Protein AF-A0A1Y1XSH4-F1 (afdb_monomer_lite)

InterPro domains:
  IPR010634 Protein of unknown function DUF1223 [PF06764] (12-142)
  IPR036249 Thioredoxin-like superfamily [SSF52833] (12-154)

Structure (mmCIF, N/CA/C/O backbone):
data_AF-A0A1Y1XSH4-F1
#
_entry.id   AF-A0A1Y1XSH4-F1
#
loop_
_atom_site.group_PDB
_atom_site.id
_atom_site.type_symbol
_atom_site.label_atom_id
_atom_site.label_alt_id
_atom_site.label_comp_id
_atom_site.label_asym_id
_atom_site.label_entity_id
_atom_site.label_seq_id
_atom_site.pdbx_PDB_ins_code
_atom_site.Cartn_x
_atom_site.Cartn_y
_atom_site.Cartn_z
_atom_site.occupancy
_atom_site.B_iso_or_equiv
_atom_site.auth_seq_id
_atom_site.auth_comp_id
_atom_site.auth_asym_id
_atom_site.auth_atom_id
_atom_site.pdbx_PDB_model_num
ATOM 1 N N . MET A 1 1 ? 30.333 -3.498 14.450 1.00 33.56 1 MET A N 1
ATOM 2 C CA . MET A 1 1 ? 30.450 -2.799 13.159 1.00 33.56 1 MET A CA 1
ATOM 3 C C . MET A 1 1 ? 29.247 -1.892 13.030 1.00 33.56 1 MET A C 1
ATOM 5 O O . MET A 1 1 ? 28.145 -2.390 12.847 1.00 33.56 1 MET A O 1
ATOM 9 N N . GLU A 1 2 ? 29.456 -0.597 13.252 1.00 29.61 2 GLU A N 1
ATOM 10 C CA . GLU A 1 2 ? 28.495 0.457 12.923 1.00 29.61 2 GLU A CA 1
ATOM 11 C C . GLU A 1 2 ? 28.290 0.495 11.408 1.00 29.61 2 GLU A C 1
ATOM 13 O O . GLU A 1 2 ? 29.265 0.483 10.658 1.00 29.61 2 GLU A O 1
ATOM 18 N N . TYR A 1 3 ? 27.037 0.567 10.968 1.00 27.91 3 TYR A N 1
ATOM 19 C CA . TYR A 1 3 ? 26.696 0.998 9.616 1.00 27.91 3 TYR A CA 1
ATOM 20 C C . TYR A 1 3 ? 26.002 2.357 9.722 1.00 27.91 3 TYR A C 1
ATOM 22 O O . TYR A 1 3 ? 24.865 2.465 10.177 1.00 27.91 3 TYR A O 1
ATOM 30 N N . LEU A 1 4 ? 26.746 3.397 9.346 1.00 37.97 4 LEU A N 1
ATOM 31 C CA . LEU A 1 4 ? 26.297 4.776 9.185 1.00 37.97 4 LEU A CA 1
ATOM 32 C C . LEU A 1 4 ? 25.932 5.027 7.713 1.00 37.97 4 LEU A C 1
ATOM 34 O O . LEU A 1 4 ? 26.733 4.751 6.822 1.00 37.97 4 LEU A O 1
ATOM 38 N N . GLY A 1 5 ? 24.762 5.637 7.491 1.00 34.91 5 GLY A N 1
ATOM 39 C CA . GLY A 1 5 ? 24.306 6.227 6.222 1.00 34.91 5 GLY A CA 1
ATOM 40 C C . GLY A 1 5 ? 23.003 5.588 5.712 1.00 34.91 5 GLY A C 1
ATOM 41 O O . GLY A 1 5 ? 22.961 4.384 5.541 1.00 34.91 5 GLY A O 1
ATOM 42 N N . LYS A 1 6 ? 21.905 6.295 5.410 1.00 36.50 6 LYS A N 1
ATOM 43 C CA . LYS A 1 6 ? 21.726 7.713 5.071 1.00 36.50 6 LYS A CA 1
ATOM 44 C C . LYS A 1 6 ? 20.271 8.164 5.345 1.00 36.50 6 LYS A C 1
ATOM 46 O O . LYS A 1 6 ? 19.332 7.599 4.810 1.00 36.50 6 LYS A O 1
ATOM 51 N N . ASN A 1 7 ? 20.143 9.233 6.132 1.00 39.31 7 ASN A N 1
ATOM 52 C CA . ASN A 1 7 ? 19.189 10.349 6.022 1.00 39.31 7 ASN A CA 1
ATOM 53 C C . ASN A 1 7 ? 17.679 10.087 5.797 1.00 39.31 7 ASN A C 1
ATOM 55 O O . ASN A 1 7 ? 17.112 10.562 4.815 1.00 39.31 7 ASN A O 1
ATOM 59 N N . THR A 1 8 ? 16.996 9.474 6.765 1.00 41.06 8 THR A N 1
ATOM 60 C CA . THR A 1 8 ? 15.554 9.690 6.979 1.00 41.06 8 THR A CA 1
ATOM 61 C C . THR A 1 8 ? 15.271 9.806 8.480 1.00 41.06 8 THR A C 1
ATOM 63 O O . THR A 1 8 ? 15.912 9.157 9.305 1.00 41.06 8 THR A O 1
ATOM 66 N N . SER A 1 9 ? 14.313 10.647 8.864 1.00 47.81 9 SER A N 1
ATOM 67 C CA . SER A 1 9 ? 13.827 10.837 10.243 1.00 47.81 9 SER A CA 1
ATOM 68 C C . SER A 1 9 ? 13.137 9.601 10.852 1.00 47.81 9 SER A C 1
ATOM 70 O O . SER A 1 9 ? 12.658 9.662 11.981 1.00 47.81 9 SER A O 1
ATOM 72 N N . LEU A 1 10 ? 13.171 8.453 10.166 1.00 57.22 10 LEU A N 1
ATOM 73 C CA . LEU A 1 10 ? 12.517 7.190 10.526 1.00 57.22 10 LEU A CA 1
ATOM 74 C C . LEU A 1 10 ? 13.094 6.495 11.781 1.00 57.22 10 LEU A C 1
ATOM 76 O O . LEU A 1 10 ? 12.648 5.409 12.139 1.00 57.22 10 LEU A O 1
ATOM 80 N N . LEU A 1 11 ? 14.077 7.092 12.464 1.00 58.84 11 LEU A N 1
ATOM 81 C CA . LEU A 1 11 ? 14.738 6.506 13.641 1.00 58.84 11 LEU A CA 1
ATOM 82 C C . LEU A 1 11 ? 13.962 6.689 14.957 1.00 58.84 11 LEU A C 1
ATOM 84 O O . LEU A 1 11 ? 14.295 6.043 15.951 1.00 58.84 11 LEU A O 1
ATOM 88 N N . TYR A 1 12 ? 12.931 7.538 14.989 1.00 66.00 12 TYR A N 1
ATOM 89 C CA . TYR A 1 12 ? 12.117 7.752 16.187 1.00 66.00 12 TYR A CA 1
ATOM 90 C C . TYR A 1 12 ? 10.753 7.076 16.050 1.00 66.00 12 TYR A C 1
ATOM 92 O O . TYR A 1 12 ? 9.877 7.543 15.328 1.00 66.00 12 TYR A O 1
ATOM 100 N N . LEU A 1 13 ? 10.562 5.982 16.790 1.00 73.00 13 LEU A N 1
ATOM 101 C CA . LEU A 1 13 ? 9.261 5.338 16.938 1.00 73.00 13 LEU A CA 1
ATOM 102 C C . LEU A 1 13 ? 8.436 6.105 17.974 1.00 73.00 13 LEU A C 1
ATOM 104 O O . LEU A 1 13 ? 8.768 6.130 19.161 1.00 73.00 13 LEU A O 1
ATOM 108 N N . PHE A 1 14 ? 7.337 6.702 17.536 1.00 76.00 14 PHE A N 1
ATOM 109 C CA . PHE A 1 14 ? 6.367 7.335 18.421 1.00 76.00 14 PHE A CA 1
ATOM 110 C C . PHE A 1 14 ? 4.949 7.056 17.929 1.00 76.00 14 PHE A C 1
ATOM 112 O O . PHE A 1 14 ? 4.727 6.651 16.794 1.00 76.00 14 PHE A O 1
ATOM 119 N N . THR A 1 15 ? 3.960 7.243 18.798 1.00 78.44 15 THR A N 1
ATOM 120 C CA . THR A 1 15 ? 2.549 7.115 18.417 1.00 78.44 15 THR A CA 1
ATOM 121 C C . THR A 1 15 ? 1.774 8.337 18.898 1.00 78.44 15 THR A C 1
ATOM 123 O O . THR A 1 15 ? 1.938 8.702 20.065 1.00 78.44 15 THR A O 1
ATOM 126 N N . PRO A 1 16 ? 0.894 8.928 18.070 1.00 86.06 16 PRO A N 1
ATOM 127 C CA . PRO A 1 16 ? 0.568 8.525 16.698 1.00 86.06 16 PRO A CA 1
ATOM 128 C C . PRO A 1 16 ? 1.613 9.014 15.676 1.00 86.06 16 PRO A C 1
ATOM 130 O O . PRO A 1 16 ? 1.936 10.198 15.642 1.00 86.06 16 PRO A O 1
ATOM 133 N N . GLN A 1 17 ? 2.091 8.114 14.815 1.00 89.44 17 GLN A N 1
ATOM 134 C CA . GLN A 1 17 ? 2.985 8.426 13.695 1.00 89.44 17 GLN A CA 1
ATOM 135 C C . GLN A 1 17 ? 2.290 8.085 12.378 1.00 89.44 17 GLN A C 1
ATOM 137 O O . GLN A 1 17 ? 1.518 7.128 12.296 1.00 89.44 17 GLN A O 1
ATOM 142 N N . VAL A 1 18 ? 2.573 8.882 11.355 1.00 91.19 18 VAL A N 1
ATOM 143 C CA . VAL A 1 18 ? 2.186 8.635 9.966 1.00 91.19 18 VAL A CA 1
ATOM 144 C C . VAL A 1 18 ? 3.456 8.490 9.146 1.00 91.19 18 VAL A C 1
ATOM 146 O O . VAL A 1 1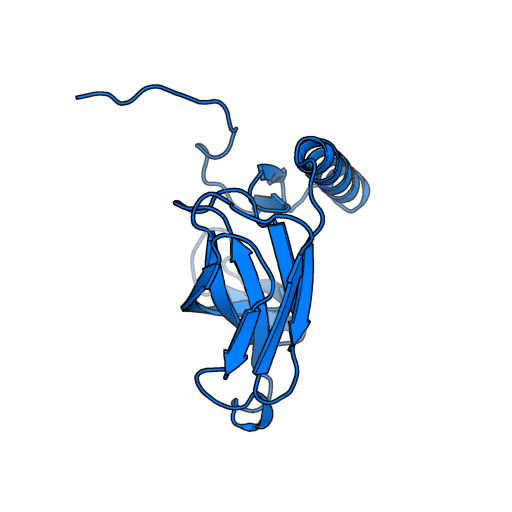8 ? 4.390 9.259 9.345 1.00 91.19 18 VAL A O 1
ATOM 149 N N . ILE A 1 19 ? 3.463 7.537 8.215 1.00 92.44 19 ILE A N 1
ATOM 150 C CA . ILE A 1 19 ? 4.501 7.375 7.195 1.00 92.44 19 ILE A CA 1
ATOM 151 C C . ILE A 1 19 ? 3.810 7.464 5.836 1.00 92.44 19 ILE A C 1
ATOM 153 O O . ILE A 1 19 ? 2.855 6.733 5.574 1.00 92.44 19 ILE A O 1
ATOM 157 N N . VAL A 1 20 ? 4.271 8.370 4.978 1.00 94.19 20 VAL A N 1
ATOM 158 C CA . VAL A 1 20 ? 3.741 8.580 3.631 1.00 94.19 20 VAL A CA 1
ATOM 159 C C . VAL A 1 20 ? 4.741 8.054 2.609 1.00 94.19 20 VAL A C 1
ATOM 161 O O . VAL A 1 20 ? 5.907 8.455 2.600 1.00 94.19 20 VAL A O 1
ATOM 164 N N . ASN A 1 21 ? 4.268 7.133 1.767 1.00 93.69 21 ASN A N 1
ATOM 165 C CA . ASN A 1 21 ? 5.019 6.439 0.717 1.00 93.69 21 ASN A CA 1
ATOM 166 C C . ASN A 1 21 ? 6.363 5.828 1.165 1.00 93.69 21 ASN A C 1
ATOM 168 O O . ASN A 1 21 ? 7.276 5.687 0.360 1.00 93.69 21 ASN A O 1
ATOM 172 N N . GLY A 1 22 ? 6.519 5.501 2.450 1.00 92.00 22 GLY A N 1
ATOM 173 C CA . GLY A 1 22 ? 7.773 4.957 2.991 1.00 92.00 22 GLY A CA 1
ATOM 174 C C . GLY A 1 22 ? 8.943 5.950 3.057 1.00 92.00 22 GLY A C 1
ATOM 175 O O . GLY A 1 22 ? 10.045 5.554 3.413 1.00 92.00 22 GLY A O 1
ATOM 176 N N . VAL A 1 23 ? 8.733 7.234 2.733 1.00 91.81 23 VAL A N 1
ATOM 177 C CA . VAL A 1 23 ? 9.827 8.221 2.584 1.00 91.81 23 VAL A CA 1
ATOM 178 C C . VAL A 1 23 ? 9.740 9.418 3.524 1.00 91.81 23 VAL A C 1
ATOM 180 O O . VAL A 1 23 ? 10.758 10.039 3.822 1.00 91.81 23 VAL A O 1
ATOM 183 N N . VAL A 1 24 ? 8.540 9.760 3.995 1.00 92.00 24 VAL A N 1
ATOM 184 C CA . VAL A 1 24 ? 8.315 10.896 4.897 1.00 92.00 24 VAL A CA 1
ATOM 185 C C . VAL A 1 24 ? 7.488 10.434 6.079 1.00 92.00 24 VAL A C 1
ATOM 187 O O . VAL A 1 24 ? 6.418 9.864 5.885 1.00 92.00 24 VAL A O 1
ATOM 190 N N . ASP A 1 25 ? 7.940 10.729 7.293 1.00 91.19 25 ASP A N 1
ATOM 191 C CA . ASP A 1 25 ? 7.172 10.510 8.512 1.00 91.19 25 ASP A CA 1
ATOM 192 C C . ASP A 1 25 ? 6.799 11.818 9.224 1.00 91.19 25 ASP A C 1
ATOM 194 O O . ASP A 1 25 ? 7.330 12.895 8.934 1.00 91.19 25 ASP A O 1
ATOM 198 N N . GLY A 1 26 ? 5.833 11.730 10.138 1.00 90.19 26 GLY A N 1
ATOM 199 C CA . GLY A 1 26 ? 5.369 12.867 10.922 1.00 90.19 26 GLY A CA 1
ATOM 200 C C . GLY A 1 26 ? 4.308 12.505 11.955 1.00 90.19 26 GLY A C 1
ATOM 201 O O . GLY A 1 26 ? 3.962 11.337 12.153 1.00 90.19 26 GLY A O 1
ATOM 202 N N . ASN A 1 27 ? 3.788 13.526 12.635 1.00 87.75 27 ASN A N 1
ATOM 203 C CA . ASN A 1 27 ? 2.812 13.354 13.702 1.00 87.75 27 ASN A CA 1
ATOM 204 C C . ASN A 1 27 ? 1.412 13.046 13.155 1.00 87.75 27 ASN A C 1
ATOM 206 O O . ASN A 1 27 ? 0.818 13.835 12.423 1.00 87.75 27 ASN A O 1
ATOM 210 N N . GLY A 1 28 ? 0.830 11.925 13.585 1.00 84.12 28 GLY A N 1
ATOM 211 C CA . GLY A 1 28 ? -0.536 11.549 13.216 1.00 84.12 28 GLY A CA 1
ATOM 212 C C . GLY A 1 28 ? -1.635 12.359 13.912 1.00 84.12 28 GLY A C 1
ATOM 213 O O . GLY A 1 28 ? -2.805 12.206 13.573 1.00 84.12 28 GLY A O 1
ATOM 214 N N . ALA A 1 29 ? -1.290 13.220 14.874 1.00 85.44 29 ALA A N 1
ATOM 215 C CA . ALA A 1 29 ? -2.221 14.120 15.559 1.00 85.44 29 ALA A CA 1
ATOM 216 C C . ALA A 1 29 ? -2.238 15.557 14.995 1.00 85.44 29 ALA A C 1
ATOM 218 O O . ALA A 1 29 ? -2.988 16.387 15.505 1.00 85.44 29 ALA A O 1
ATOM 219 N N . GLY A 1 30 ? -1.449 15.853 13.954 1.00 82.94 30 GLY A N 1
ATOM 220 C CA . GLY A 1 30 ? -1.252 17.199 13.386 1.00 82.94 30 GLY A CA 1
ATOM 221 C C . GLY A 1 30 ? -2.448 17.827 12.654 1.00 82.94 30 GLY A C 1
ATOM 222 O O . GLY A 1 30 ? -2.437 19.001 12.285 1.00 82.94 30 GLY A O 1
ATOM 223 N N . GLY A 1 31 ? -3.514 17.055 12.434 1.00 89.12 31 GLY A N 1
ATOM 224 C CA . GLY A 1 31 ? -4.679 17.495 11.667 1.00 89.12 31 GLY A CA 1
ATOM 225 C C . GLY A 1 31 ? -4.438 17.527 10.151 1.00 89.12 31 GLY A C 1
ATOM 226 O O . GLY A 1 31 ? -3.417 17.073 9.639 1.00 89.12 31 GLY A O 1
ATOM 227 N N . LYS A 1 32 ? -5.431 18.031 9.404 1.00 91.19 32 LYS A N 1
ATOM 228 C CA . LYS A 1 32 ? -5.475 17.904 7.936 1.00 91.19 32 LYS A CA 1
ATOM 229 C C . LYS A 1 32 ? -4.345 18.654 7.228 1.00 91.19 32 LYS A C 1
ATOM 231 O O . LYS A 1 32 ? -3.792 18.115 6.279 1.00 91.19 32 LYS A O 1
ATOM 236 N N . THR A 1 33 ? -4.027 19.877 7.650 1.00 94.50 33 THR A N 1
ATOM 237 C CA . THR A 1 33 ? -3.009 20.707 6.984 1.00 94.50 33 THR A CA 1
ATOM 238 C C . THR A 1 33 ? -1.630 20.063 7.076 1.00 94.50 33 THR A C 1
ATOM 240 O O . THR A 1 33 ? -1.032 19.790 6.042 1.00 94.50 33 THR A O 1
ATOM 243 N N . GLU A 1 34 ? -1.187 19.707 8.286 1.00 92.81 34 GLU A N 1
ATOM 244 C CA . GLU A 1 34 ? 0.108 19.046 8.495 1.00 92.81 34 GLU A CA 1
ATOM 245 C C . GLU A 1 34 ? 0.186 17.720 7.726 1.00 92.81 34 GLU A C 1
ATOM 247 O O . GLU A 1 34 ? 1.173 17.450 7.046 1.00 92.81 34 GLU A O 1
ATOM 252 N N . PHE A 1 35 ? -0.888 16.922 7.740 1.00 93.25 35 PHE A N 1
ATOM 253 C CA . PHE A 1 35 ? -0.943 15.691 6.953 1.00 93.25 35 PHE A CA 1
ATOM 254 C C . PHE A 1 35 ? -0.781 15.945 5.445 1.00 93.25 35 PHE A C 1
ATOM 256 O O . PHE A 1 35 ? -0.023 15.241 4.778 1.00 93.25 35 PHE A O 1
ATOM 263 N N . MET A 1 36 ? -1.455 16.957 4.892 1.00 95.62 36 MET A N 1
ATOM 264 C CA . MET A 1 36 ? -1.318 17.300 3.473 1.00 95.62 36 MET A CA 1
ATOM 265 C C . MET A 1 36 ? 0.091 17.798 3.126 1.00 95.62 36 MET A C 1
ATOM 267 O O . MET A 1 36 ? 0.575 17.510 2.028 1.00 95.62 36 MET A O 1
ATOM 271 N N . ASP A 1 37 ? 0.776 18.465 4.055 1.00 95.38 37 ASP A N 1
ATOM 272 C CA . ASP A 1 37 ? 2.172 18.873 3.881 1.00 95.38 37 ASP A CA 1
ATOM 273 C C . ASP A 1 37 ? 3.111 17.657 3.831 1.00 95.38 37 ASP A C 1
ATOM 275 O O . ASP A 1 37 ? 3.985 17.588 2.960 1.00 95.38 37 ASP A O 1
ATOM 279 N N . LEU A 1 38 ? 2.898 16.650 4.692 1.00 94.75 38 LEU A N 1
ATOM 280 C CA . LEU A 1 38 ? 3.621 15.370 4.628 1.00 94.75 38 LEU A CA 1
ATOM 281 C C . LEU A 1 38 ? 3.412 14.682 3.269 1.00 94.75 38 LEU A C 1
ATOM 283 O O . LEU A 1 38 ? 4.376 14.238 2.644 1.00 94.75 38 LEU A O 1
ATOM 287 N N . VAL A 1 39 ? 2.169 14.659 2.771 1.00 94.44 39 VAL A N 1
ATOM 288 C CA . VAL A 1 39 ? 1.831 14.094 1.452 1.00 94.44 39 VAL A CA 1
ATOM 289 C C . VAL A 1 39 ? 2.518 14.847 0.314 1.00 94.44 39 VAL A C 1
ATOM 291 O O . VAL A 1 39 ? 3.066 14.224 -0.595 1.00 94.44 39 VAL A O 1
ATOM 294 N N . SER A 1 40 ? 2.527 16.180 0.354 1.00 94.50 40 SER A N 1
ATOM 295 C CA . SER A 1 40 ? 3.185 17.012 -0.659 1.00 94.50 40 SER A CA 1
ATOM 296 C C . SER A 1 40 ? 4.700 16.773 -0.710 1.00 94.50 40 SER A C 1
ATOM 298 O O . SER A 1 40 ? 5.285 16.625 -1.791 1.00 94.50 40 SER A O 1
ATOM 300 N N . ARG A 1 41 ? 5.338 16.657 0.462 1.00 93.69 41 ARG A N 1
ATOM 301 C CA . ARG A 1 41 ? 6.767 16.334 0.586 1.00 93.69 41 ARG A CA 1
ATOM 302 C C . ARG A 1 41 ? 7.081 14.954 0.014 1.00 93.69 41 ARG A C 1
ATOM 304 O O . ARG A 1 41 ? 7.976 14.849 -0.820 1.00 93.69 41 ARG A O 1
ATOM 311 N N . ALA A 1 42 ? 6.312 13.930 0.388 1.00 92.12 42 ALA A N 1
ATOM 312 C CA . ALA A 1 42 ? 6.499 12.575 -0.130 1.00 92.12 42 ALA A CA 1
ATOM 313 C C . ALA A 1 42 ? 6.362 12.527 -1.661 1.00 92.12 42 ALA A C 1
ATOM 315 O O . ALA A 1 42 ? 7.233 11.997 -2.346 1.00 92.12 42 ALA A O 1
ATOM 316 N N . ARG A 1 43 ? 5.332 13.176 -2.225 1.00 90.06 43 ARG A N 1
ATOM 317 C CA . ARG A 1 43 ? 5.152 13.291 -3.686 1.00 90.06 43 ARG A CA 1
ATOM 318 C C . ARG A 1 43 ? 6.325 13.980 -4.376 1.00 90.06 43 ARG A C 1
ATOM 320 O O . ARG A 1 43 ? 6.681 13.609 -5.487 1.00 90.06 43 ARG A O 1
ATOM 327 N N . SER A 1 44 ? 6.920 14.983 -3.737 1.00 88.69 44 SER A N 1
ATOM 328 C CA . SER A 1 44 ? 8.080 15.688 -4.290 1.00 88.69 44 SER A CA 1
ATOM 329 C C . SER A 1 44 ? 9.334 14.813 -4.308 1.00 88.69 44 SER A C 1
ATOM 331 O O . SER A 1 44 ? 10.128 14.942 -5.232 1.00 88.69 44 SER A O 1
ATOM 333 N N . MET A 1 45 ? 9.488 13.893 -3.349 1.00 84.75 45 MET A N 1
ATOM 334 C CA . MET A 1 45 ? 10.580 12.909 -3.350 1.00 84.75 45 MET A C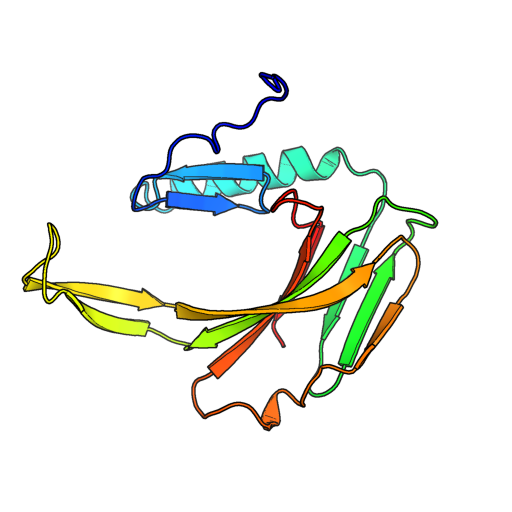A 1
ATOM 335 C C . MET A 1 45 ? 10.408 11.852 -4.448 1.00 84.75 45 MET A C 1
ATOM 337 O O . MET A 1 45 ? 11.396 11.447 -5.051 1.00 84.75 45 MET A O 1
ATOM 341 N N . HIS A 1 46 ? 9.167 11.474 -4.778 1.00 75.31 46 HIS A N 1
ATOM 342 C CA . HIS A 1 46 ? 8.885 10.575 -5.906 1.00 75.31 46 HIS A CA 1
ATOM 343 C C . HIS A 1 46 ? 9.259 11.149 -7.274 1.00 75.31 46 HIS A C 1
ATOM 345 O O . HIS A 1 46 ? 9.548 10.380 -8.179 1.00 75.31 46 HIS A O 1
ATOM 351 N N . LYS A 1 47 ? 9.324 12.479 -7.432 1.00 72.31 47 LYS A N 1
ATOM 352 C CA . LYS A 1 47 ? 9.784 13.110 -8.685 1.00 72.31 47 LYS A CA 1
ATOM 353 C C . LYS A 1 47 ? 11.256 12.828 -9.014 1.00 72.31 47 LYS A C 1
ATOM 355 O O . LYS A 1 47 ? 11.705 13.207 -10.087 1.00 72.31 47 LYS A O 1
ATOM 360 N N . GLY A 1 48 ? 12.013 12.242 -8.083 1.00 68.69 48 GLY A N 1
ATOM 361 C CA . GLY A 1 48 ? 13.378 11.781 -8.331 1.00 68.69 48 GLY A CA 1
ATOM 362 C C . GLY A 1 48 ? 13.457 10.461 -9.102 1.00 68.69 48 GLY A C 1
ATOM 363 O O . GLY A 1 48 ? 14.556 10.065 -9.470 1.00 68.69 48 GLY A O 1
ATOM 364 N N . VAL A 1 49 ? 12.323 9.794 -9.327 1.00 76.19 49 VAL A N 1
ATOM 365 C CA . VAL A 1 49 ? 12.206 8.592 -10.153 1.00 76.19 49 VAL A CA 1
ATOM 366 C C . VAL A 1 49 ? 11.843 9.032 -11.574 1.00 76.19 49 VAL A C 1
ATOM 368 O O . VAL A 1 49 ? 10.873 9.766 -11.754 1.00 76.19 49 VAL A O 1
ATOM 371 N N . ASP A 1 50 ? 12.646 8.647 -12.564 1.00 87.00 50 ASP A N 1
ATOM 372 C CA . ASP A 1 50 ? 12.531 9.070 -13.969 1.00 87.00 50 ASP A CA 1
ATOM 373 C C . ASP A 1 50 ? 11.670 8.137 -14.834 1.00 87.00 50 ASP A C 1
ATOM 375 O O . ASP A 1 50 ? 11.549 8.341 -16.041 1.00 87.00 50 ASP A O 1
ATOM 379 N N . TRP A 1 51 ? 11.035 7.156 -14.199 1.00 91.88 51 TRP A N 1
ATOM 380 C CA . TRP A 1 51 ? 10.137 6.188 -14.808 1.00 91.88 51 TRP A CA 1
ATOM 381 C C . TRP A 1 51 ? 8.750 6.210 -14.159 1.00 91.88 51 TRP A C 1
ATOM 383 O O . TRP A 1 51 ? 8.544 6.697 -13.043 1.00 91.88 51 TRP A O 1
ATOM 393 N N . HIS A 1 52 ? 7.784 5.664 -14.882 1.00 93.81 52 HIS A N 1
ATOM 394 C CA . HIS A 1 52 ? 6.389 5.546 -14.508 1.00 93.81 52 HIS A CA 1
ATOM 395 C C . HIS A 1 52 ? 6.051 4.095 -14.193 1.00 93.81 52 HIS A C 1
ATOM 397 O O . HIS A 1 52 ? 6.546 3.156 -14.814 1.00 93.81 52 HIS A O 1
ATOM 403 N N . ILE A 1 53 ? 5.169 3.923 -13.218 1.00 95.25 53 ILE A N 1
ATOM 404 C CA . ILE A 1 53 ? 4.608 2.632 -12.855 1.00 95.25 53 ILE A CA 1
ATOM 405 C C . ILE A 1 53 ? 3.119 2.807 -12.590 1.00 95.25 53 ILE A C 1
ATOM 407 O O . ILE A 1 53 ? 2.692 3.736 -11.894 1.00 95.25 53 ILE A O 1
ATOM 411 N N . TYR A 1 54 ? 2.329 1.906 -13.145 1.00 97.44 54 TYR A N 1
ATOM 412 C CA . TYR A 1 54 ? 0.919 1.758 -12.849 1.00 97.44 54 TYR A CA 1
ATOM 413 C C . TYR A 1 54 ? 0.697 0.367 -12.271 1.00 97.44 54 TYR A C 1
ATOM 415 O O . TYR A 1 54 ? 1.192 -0.614 -12.812 1.00 97.44 54 TYR A O 1
ATOM 423 N N . LEU A 1 55 ? -0.016 0.298 -11.149 1.00 98.50 55 LEU A N 1
ATOM 424 C CA . LEU A 1 55 ? -0.425 -0.953 -10.523 1.00 98.50 55 LEU A CA 1
ATOM 425 C C . LEU A 1 55 ? -1.947 -0.992 -10.510 1.00 98.50 55 LEU A C 1
ATOM 427 O O . LEU A 1 55 ? -2.582 -0.085 -9.962 1.00 98.50 55 LEU A O 1
ATOM 431 N N . ASP A 1 56 ? -2.510 -2.061 -11.050 1.00 98.25 56 ASP A N 1
ATOM 432 C CA . ASP A 1 56 ? -3.908 -2.417 -10.889 1.00 98.25 56 ASP A CA 1
ATOM 433 C C . ASP A 1 56 ? -4.058 -3.775 -10.198 1.00 98.25 56 ASP A C 1
ATOM 435 O O . ASP A 1 56 ? -3.113 -4.551 -10.025 1.00 98.25 56 ASP A O 1
ATOM 439 N N . ALA A 1 57 ? -5.268 -4.023 -9.713 1.00 97.94 57 ALA A N 1
ATOM 440 C CA . ALA A 1 57 ? -5.636 -5.295 -9.129 1.00 97.94 57 ALA A CA 1
ATOM 441 C C . ALA A 1 57 ? -7.116 -5.576 -9.375 1.00 97.94 57 ALA A C 1
ATOM 443 O O . ALA A 1 57 ? -7.936 -4.659 -9.466 1.00 97.94 57 ALA A O 1
ATOM 444 N N . ASN A 1 58 ? -7.452 -6.857 -9.466 1.00 97.56 58 ASN A N 1
ATOM 445 C CA . ASN A 1 58 ? -8.818 -7.351 -9.553 1.00 97.56 58 ASN A CA 1
ATOM 446 C C . ASN A 1 58 ? -9.022 -8.512 -8.563 1.00 97.56 58 ASN A C 1
ATOM 448 O O . ASN A 1 58 ? -8.181 -8.758 -7.701 1.00 97.56 58 ASN A O 1
ATOM 452 N N . ASP A 1 59 ? -10.145 -9.231 -8.664 1.00 97.94 59 ASP A N 1
ATOM 453 C CA . ASP A 1 59 ? -10.465 -10.306 -7.720 1.00 97.94 59 ASP A CA 1
ATOM 454 C C . ASP A 1 59 ? -9.379 -11.389 -7.637 1.00 97.94 59 ASP A C 1
ATOM 456 O O . ASP A 1 59 ? -9.192 -11.962 -6.571 1.00 97.94 59 ASP A O 1
ATOM 460 N N . THR A 1 60 ? -8.654 -11.669 -8.720 1.00 98.25 60 THR A N 1
ATOM 461 C CA . THR A 1 60 ? -7.728 -12.805 -8.818 1.00 98.25 60 THR A CA 1
ATOM 462 C C . THR A 1 60 ? -6.288 -12.422 -9.105 1.00 98.25 60 THR A C 1
ATOM 464 O O . THR A 1 60 ? -5.408 -13.208 -8.772 1.00 98.25 60 THR A O 1
ATOM 467 N N . ASP A 1 61 ? -6.024 -11.248 -9.675 1.00 98.50 61 ASP A N 1
ATOM 468 C CA . ASP A 1 61 ? -4.714 -10.892 -10.222 1.00 98.50 61 ASP A CA 1
ATOM 469 C C . ASP A 1 61 ? -4.313 -9.448 -9.908 1.00 98.50 61 ASP A C 1
ATOM 471 O O . ASP A 1 61 ? -5.146 -8.596 -9.588 1.00 98.50 61 ASP A O 1
ATOM 475 N N . ILE A 1 62 ? -3.016 -9.183 -10.054 1.00 98.62 62 ILE A N 1
ATOM 476 C CA . ILE A 1 62 ? -2.447 -7.839 -10.156 1.00 98.62 62 ILE A CA 1
ATOM 477 C C . ILE A 1 62 ? -1.766 -7.655 -11.511 1.00 98.62 62 ILE A C 1
ATOM 479 O O . ILE A 1 62 ? -1.189 -8.610 -12.048 1.00 98.62 62 ILE A O 1
ATOM 483 N N . GLY A 1 63 ? -1.783 -6.427 -12.017 1.00 98.62 63 GLY A N 1
ATOM 484 C CA . GLY A 1 63 ? -1.045 -5.997 -13.197 1.00 98.62 63 GLY A CA 1
ATOM 485 C C . GLY A 1 63 ? -0.149 -4.803 -12.880 1.00 98.62 63 GLY A C 1
ATOM 486 O O . GLY A 1 63 ? -0.549 -3.861 -12.199 1.00 98.62 63 GLY A O 1
ATOM 487 N N . ILE A 1 64 ? 1.088 -4.856 -13.362 1.00 98.69 64 ILE A N 1
ATOM 488 C CA . ILE A 1 64 ? 2.035 -3.746 -13.366 1.00 98.69 64 ILE A CA 1
ATOM 489 C C . ILE A 1 64 ? 2.339 -3.404 -14.822 1.00 98.69 64 ILE A C 1
ATOM 491 O O . ILE A 1 64 ? 2.719 -4.292 -15.582 1.00 98.69 64 ILE A O 1
ATOM 495 N N . ASP A 1 65 ? 2.194 -2.128 -15.163 1.00 98.25 65 ASP A N 1
ATOM 496 C CA . ASP A 1 65 ? 2.636 -1.517 -16.422 1.00 98.25 65 ASP A CA 1
ATOM 497 C C . ASP A 1 65 ? 3.713 -0.478 -16.080 1.00 98.25 65 ASP A C 1
ATOM 499 O O . ASP A 1 65 ? 3.505 0.367 -15.196 1.00 98.25 65 ASP A O 1
ATOM 503 N N . SER A 1 66 ? 4.892 -0.579 -16.699 1.00 97.56 66 SER A N 1
ATOM 504 C CA . SER A 1 66 ? 6.000 0.339 -16.429 1.00 97.56 66 SER A CA 1
ATOM 505 C C . SER A 1 66 ? 6.918 0.549 -17.630 1.00 97.56 66 SER A C 1
ATOM 507 O O . SER A 1 66 ? 7.337 -0.394 -18.296 1.00 97.56 66 SER A O 1
ATOM 509 N N . ASP A 1 67 ? 7.345 1.800 -17.829 1.00 96.88 67 ASP A N 1
ATOM 510 C CA . ASP A 1 67 ? 8.396 2.157 -18.791 1.00 96.88 67 ASP A CA 1
ATOM 511 C C . ASP A 1 67 ? 9.825 1.918 -18.247 1.00 96.88 67 ASP A C 1
ATOM 513 O O . ASP A 1 67 ? 10.811 2.102 -18.967 1.00 96.88 67 ASP A O 1
ATOM 517 N N . CYS A 1 68 ? 9.959 1.463 -16.994 1.00 95.44 68 CYS A N 1
ATOM 518 C CA . CYS A 1 68 ? 11.230 1.109 -16.373 1.00 95.44 68 CYS A CA 1
ATOM 519 C C . CYS A 1 68 ? 11.679 -0.287 -16.818 1.00 95.44 68 CYS A C 1
ATOM 521 O O . CYS A 1 68 ? 11.204 -1.280 -16.279 1.00 95.44 68 CYS A O 1
ATOM 523 N N . ALA A 1 69 ? 12.609 -0.399 -17.768 1.00 94.12 69 ALA A N 1
ATOM 524 C CA . ALA A 1 69 ? 13.064 -1.707 -18.257 1.00 94.12 69 ALA A CA 1
ATOM 525 C C . ALA A 1 69 ? 13.778 -2.555 -17.183 1.00 94.12 69 ALA A C 1
ATOM 527 O O . ALA A 1 69 ? 13.569 -3.764 -17.113 1.00 94.12 69 ALA A O 1
ATOM 528 N N . GLU A 1 70 ? 14.601 -1.921 -16.345 1.00 94.81 70 GLU A N 1
ATOM 529 C CA . GLU A 1 70 ? 15.339 -2.563 -15.255 1.00 94.81 70 GLU A CA 1
ATOM 530 C C . GLU A 1 70 ? 15.310 -1.663 -14.017 1.00 94.81 70 GLU A C 1
ATOM 532 O O . GLU A 1 70 ? 15.687 -0.492 -14.076 1.00 94.81 70 GLU A O 1
ATOM 537 N N . ALA A 1 71 ? 14.896 -2.228 -12.886 1.00 92.88 71 ALA A N 1
ATOM 538 C CA . ALA A 1 71 ? 14.874 -1.566 -11.589 1.00 92.88 71 ALA A CA 1
ATOM 539 C C . ALA A 1 71 ? 15.640 -2.393 -10.549 1.00 92.88 71 ALA A C 1
ATOM 541 O O . ALA A 1 71 ? 15.786 -3.613 -10.674 1.00 92.88 71 ALA A O 1
ATOM 542 N N . GLU A 1 72 ? 16.069 -1.744 -9.464 1.00 92.94 72 GLU A N 1
ATOM 543 C CA . GLU A 1 72 ? 16.393 -2.479 -8.240 1.00 92.94 72 GLU A CA 1
ATOM 544 C C . GLU A 1 72 ? 15.173 -3.296 -7.778 1.00 92.94 72 GLU A C 1
ATOM 546 O O . GLU A 1 72 ? 14.029 -2.993 -8.124 1.00 92.94 72 GLU A O 1
ATOM 551 N N . SER A 1 73 ? 15.407 -4.360 -7.011 1.00 94.62 73 SER A N 1
ATOM 552 C CA . SER A 1 73 ? 14.325 -5.241 -6.571 1.00 94.62 73 SER A CA 1
ATOM 553 C C . SER A 1 73 ? 13.346 -4.507 -5.654 1.00 94.62 73 SER A C 1
ATOM 555 O O . SER A 1 73 ? 13.749 -3.878 -4.678 1.00 94.62 73 SER A O 1
ATOM 557 N N . HIS A 1 74 ? 12.055 -4.626 -5.955 1.00 97.25 74 HIS A N 1
ATOM 558 C CA . HIS A 1 74 ? 10.966 -4.163 -5.103 1.00 97.25 74 HIS A CA 1
ATOM 559 C C . HIS A 1 74 ? 10.115 -5.351 -4.662 1.00 97.25 74 HIS A C 1
ATOM 561 O O . HIS A 1 74 ? 9.711 -6.177 -5.480 1.00 97.25 74 HIS A O 1
ATOM 567 N N . ASP A 1 75 ? 9.792 -5.414 -3.378 1.00 97.94 75 ASP A N 1
ATOM 568 C CA . ASP A 1 75 ? 8.840 -6.367 -2.834 1.00 97.94 75 ASP A CA 1
ATOM 569 C C . ASP A 1 75 ? 7.420 -6.018 -3.278 1.00 97.94 75 ASP A C 1
ATOM 571 O O . ASP A 1 75 ? 6.964 -4.881 -3.149 1.00 97.94 75 ASP A O 1
ATOM 575 N N . ILE A 1 76 ? 6.684 -7.030 -3.731 1.00 98.31 76 ILE A N 1
ATOM 576 C CA . ILE A 1 76 ? 5.242 -6.935 -3.935 1.00 98.31 76 ILE A CA 1
ATOM 577 C C . ILE A 1 76 ? 4.573 -7.449 -2.663 1.00 98.31 76 ILE A C 1
ATOM 579 O O . ILE A 1 76 ? 4.628 -8.643 -2.350 1.00 98.31 76 ILE A O 1
ATOM 583 N N . LEU A 1 77 ? 3.959 -6.545 -1.906 1.00 98.44 77 LEU A N 1
ATOM 584 C CA . LEU A 1 77 ? 3.363 -6.816 -0.602 1.00 98.44 77 LEU A CA 1
ATOM 585 C C . LEU A 1 77 ? 1.838 -6.803 -0.688 1.00 98.44 77 LEU A C 1
ATOM 587 O O . LEU A 1 77 ? 1.242 -5.798 -1.058 1.00 98.44 77 LEU A O 1
ATOM 591 N N . LEU A 1 78 ? 1.203 -7.890 -0.256 1.00 98.44 78 LEU A N 1
ATOM 592 C CA . LEU A 1 78 ? -0.230 -7.957 0.012 1.00 98.44 78 LEU A CA 1
ATOM 593 C C . LEU A 1 78 ? -0.501 -7.549 1.464 1.00 98.44 78 LEU A C 1
ATOM 595 O O . LEU A 1 78 ? -0.031 -8.201 2.402 1.00 98.44 78 LEU A O 1
ATOM 599 N N . VAL A 1 79 ? -1.298 -6.501 1.645 1.00 98.25 79 VAL A N 1
ATOM 600 C CA . VAL A 1 79 ? -1.749 -5.997 2.944 1.00 98.25 79 VAL A CA 1
ATOM 601 C C . VAL A 1 79 ? -3.230 -6.309 3.103 1.00 98.25 79 VAL A C 1
ATOM 603 O O . VAL A 1 79 ? -4.053 -5.761 2.378 1.00 98.25 79 VAL A O 1
ATOM 606 N N . ILE A 1 80 ? -3.576 -7.149 4.077 1.00 97.75 80 ILE A N 1
ATOM 607 C CA . ILE A 1 80 ? -4.969 -7.430 4.453 1.00 97.75 80 ILE A CA 1
ATOM 608 C C . ILE A 1 80 ? -5.321 -6.553 5.648 1.00 97.75 80 ILE A C 1
ATOM 610 O O . ILE A 1 80 ? -4.571 -6.504 6.630 1.00 97.75 80 ILE A O 1
ATOM 614 N N . TYR A 1 81 ? -6.462 -5.873 5.588 1.00 96.69 81 TYR A N 1
ATOM 615 C CA . TYR A 1 81 ? -6.930 -4.985 6.643 1.00 96.69 81 TYR A CA 1
ATOM 616 C C . TYR A 1 81 ? -8.429 -5.125 6.893 1.00 96.69 81 TYR A C 1
ATOM 618 O O . TYR A 1 81 ? -9.213 -5.423 5.998 1.00 96.69 81 TYR A O 1
ATOM 626 N N . ARG A 1 82 ? -8.849 -4.864 8.131 1.00 94.75 82 ARG A N 1
ATOM 627 C CA . ARG A 1 82 ? -10.268 -4.764 8.478 1.00 94.75 82 ARG A CA 1
ATOM 628 C C . ARG A 1 82 ? -10.791 -3.399 8.058 1.00 94.75 82 ARG A C 1
ATOM 630 O O . ARG A 1 82 ? -10.304 -2.379 8.551 1.00 94.75 82 ARG A O 1
ATOM 637 N N . ALA A 1 83 ? -11.756 -3.387 7.152 1.00 91.31 83 ALA A N 1
ATOM 638 C CA . ALA A 1 83 ? -12.305 -2.168 6.588 1.00 91.31 83 ALA A CA 1
ATOM 639 C C . ALA A 1 83 ? -13.308 -1.486 7.518 1.00 91.31 83 ALA A C 1
ATOM 641 O O . ALA A 1 83 ? -13.985 -2.123 8.326 1.00 91.31 83 ALA A O 1
ATOM 642 N N . GLY A 1 84 ? -13.431 -0.172 7.349 1.00 86.12 84 GLY A N 1
ATOM 643 C CA . GLY A 1 84 ? -14.353 0.646 8.128 1.00 86.12 84 GLY A CA 1
ATOM 644 C C . GLY A 1 84 ? -13.804 1.043 9.496 1.00 86.12 84 GLY A C 1
ATOM 645 O O . GLY A 1 84 ? -12.660 0.753 9.845 1.00 86.12 84 GLY A O 1
ATOM 646 N N . GLU A 1 85 ? -14.627 1.779 10.241 1.00 83.06 85 GLU A N 1
ATOM 647 C CA . GLU A 1 85 ? -14.280 2.297 11.561 1.00 83.06 85 GLU A CA 1
ATOM 648 C C . GLU A 1 85 ? -14.673 1.290 12.651 1.00 83.06 85 GLU A C 1
ATOM 650 O O . GLU A 1 85 ? -15.834 0.895 12.763 1.00 83.06 85 GLU A O 1
ATOM 655 N N . GLU A 1 86 ? -13.718 0.913 13.495 1.00 79.06 86 GLU A N 1
ATOM 656 C CA . GLU A 1 86 ? -13.955 0.144 14.709 1.00 79.06 86 GLU A CA 1
ATOM 657 C C . GLU A 1 86 ? -13.593 0.983 15.935 1.00 79.06 86 GLU A C 1
ATOM 659 O O . GLU A 1 86 ? -12.514 1.574 16.026 1.00 79.06 86 GLU A O 1
ATOM 664 N N . VAL A 1 87 ? -14.504 1.032 16.907 1.00 76.75 87 VAL A N 1
ATOM 665 C CA . VAL A 1 87 ? -14.257 1.701 18.184 1.00 76.75 87 VAL A CA 1
ATOM 666 C C . VAL A 1 87 ? -13.677 0.697 19.166 1.00 76.75 87 VAL A C 1
ATOM 668 O O . VAL A 1 87 ? -14.403 -0.099 19.764 1.00 76.75 87 VAL A O 1
ATOM 671 N N . VAL A 1 88 ? -12.369 0.778 19.391 1.00 71.12 88 VAL A N 1
ATOM 672 C CA . VAL A 1 88 ? -11.683 -0.084 20.353 1.00 71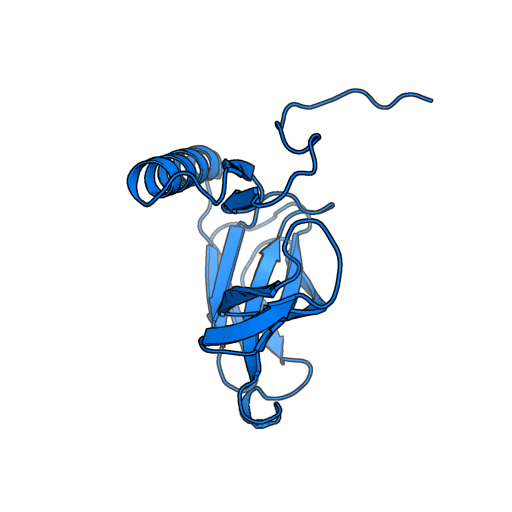.12 88 VAL A CA 1
ATOM 673 C C . VAL A 1 88 ? -11.631 0.610 21.713 1.00 71.12 88 VAL A C 1
ATOM 675 O O . VAL A 1 88 ? -11.247 1.777 21.836 1.00 71.12 88 VAL A O 1
ATOM 678 N N . LYS A 1 89 ? -12.014 -0.115 22.771 1.00 70.62 89 LYS A N 1
ATOM 679 C CA . LYS A 1 89 ? -11.748 0.299 24.155 1.00 70.62 89 LYS A CA 1
ATOM 680 C C . LYS A 1 89 ? -10.353 -0.174 24.536 1.00 70.62 89 LYS A C 1
ATOM 682 O O . LYS A 1 89 ? -10.130 -1.371 24.705 1.00 70.62 89 LYS A O 1
ATOM 687 N N . ALA A 1 90 ? -9.424 0.757 24.712 1.00 71.31 90 ALA A N 1
ATOM 688 C CA . ALA A 1 90 ? -8.096 0.409 25.198 1.00 71.31 90 ALA A CA 1
ATOM 689 C C . ALA A 1 90 ? -8.193 -0.161 26.628 1.00 71.31 90 ALA A C 1
ATOM 691 O O . ALA A 1 90 ? -8.618 0.526 27.562 1.00 71.31 90 ALA A O 1
ATOM 692 N N . GLY A 1 91 ? -7.817 -1.432 26.795 1.00 68.44 91 GLY A N 1
ATOM 693 C CA . GLY A 1 91 ? -7.898 -2.135 28.081 1.00 68.44 91 GLY A CA 1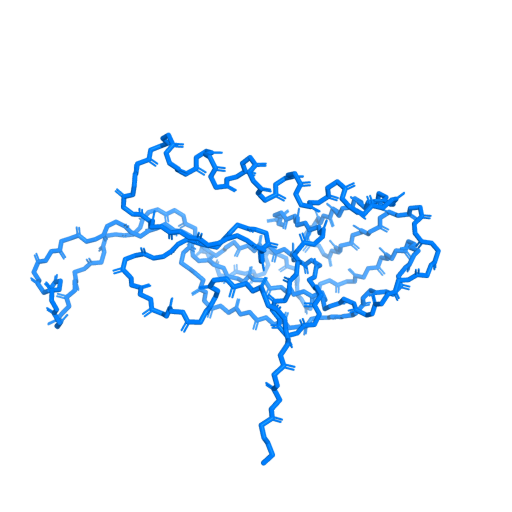
ATOM 694 C C . GLY A 1 91 ? -6.772 -1.785 29.062 1.00 68.44 91 GLY A C 1
ATOM 695 O O . GLY A 1 91 ? -6.939 -1.942 30.273 1.00 68.44 91 GLY A O 1
ATOM 696 N N . LYS A 1 92 ? -5.628 -1.298 28.560 1.00 71.19 92 LYS A N 1
ATOM 697 C CA . LYS A 1 92 ? -4.425 -0.942 29.334 1.00 71.19 92 LYS A CA 1
ATOM 698 C C . LYS A 1 92 ? -3.664 0.214 28.663 1.00 71.19 92 LYS A C 1
ATOM 700 O O . LYS A 1 92 ? -3.966 0.583 27.531 1.00 71.19 92 LYS A O 1
ATOM 705 N N . GLY A 1 93 ? -2.667 0.753 29.365 1.00 73.94 93 GLY A N 1
ATOM 706 C CA . GLY A 1 93 ? -1.758 1.788 28.860 1.00 73.94 93 GLY A CA 1
ATOM 707 C C . GLY A 1 93 ? -2.294 3.223 28.973 1.00 73.94 93 GLY A C 1
ATOM 708 O O . GLY A 1 93 ? -3.385 3.431 29.510 1.00 73.94 93 GLY A O 1
ATOM 709 N N . PRO A 1 94 ? -1.550 4.218 28.452 1.00 70.75 94 PRO A N 1
ATOM 710 C CA . PRO A 1 94 ? -1.891 5.647 28.552 1.00 70.75 94 PRO A CA 1
ATOM 711 C C . PRO A 1 94 ? -3.255 6.025 27.952 1.00 70.75 94 PRO A C 1
ATOM 713 O O . PRO A 1 94 ? -3.827 7.063 28.279 1.00 70.75 94 PRO A O 1
ATOM 716 N N . ASN A 1 95 ? -3.795 5.167 27.084 1.00 66.06 95 ASN A N 1
ATOM 717 C CA . ASN A 1 95 ? -5.095 5.355 26.448 1.00 66.06 95 ASN A CA 1
ATOM 718 C C . ASN A 1 95 ? -6.241 4.600 27.143 1.00 66.06 95 ASN A C 1
ATOM 720 O O . ASN A 1 95 ? -7.361 4.627 26.636 1.00 66.06 95 ASN A O 1
ATOM 724 N N . LYS A 1 96 ? -6.005 3.945 28.294 1.00 74.19 96 LYS A N 1
ATOM 725 C CA . LYS A 1 96 ? -7.024 3.174 29.029 1.00 74.19 96 LYS A CA 1
ATOM 726 C C . LYS A 1 96 ? -8.300 3.993 29.250 1.00 74.19 96 LYS A C 1
ATOM 728 O O . LYS A 1 96 ? -8.252 5.124 29.722 1.00 74.19 96 LYS A O 1
ATOM 733 N N . GLY A 1 97 ? -9.447 3.397 28.923 1.00 71.31 97 GLY A N 1
ATOM 734 C CA . GLY A 1 97 ? -10.766 4.023 29.087 1.00 71.31 97 GLY A CA 1
ATOM 735 C C . GLY A 1 97 ? -11.171 4.983 27.963 1.00 71.31 97 GLY A C 1
ATOM 736 O O . GLY A 1 97 ? -12.342 5.354 27.888 1.00 71.31 97 GLY A O 1
ATOM 737 N N . LYS A 1 98 ? -10.258 5.331 27.045 1.00 71.44 98 LYS A N 1
ATOM 738 C CA . LYS A 1 98 ? -10.594 6.093 25.838 1.00 71.44 98 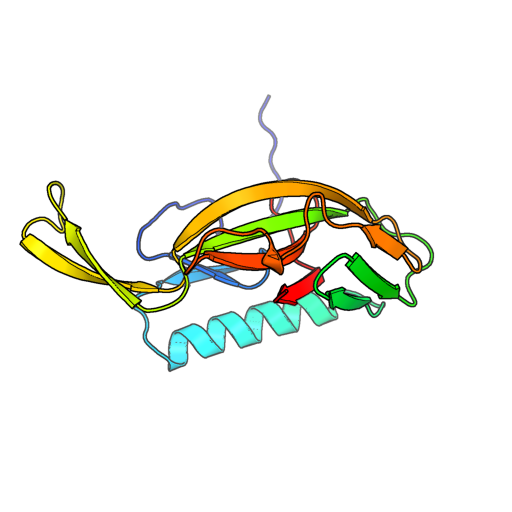LYS A CA 1
ATOM 739 C C . LYS A 1 98 ? -11.194 5.165 24.777 1.00 71.44 98 LYS A C 1
ATOM 741 O O . LYS A 1 98 ? -10.775 4.015 24.622 1.00 71.44 98 LYS A O 1
ATOM 746 N N . LYS A 1 99 ? -12.184 5.683 24.047 1.00 69.56 99 LYS A N 1
ATOM 747 C CA . LYS A 1 99 ? -12.718 5.079 22.821 1.00 69.56 99 LYS A CA 1
ATOM 748 C C . LYS A 1 99 ? -11.880 5.593 21.656 1.00 69.56 99 LYS A C 1
ATOM 750 O O . LYS A 1 99 ? -11.961 6.777 21.338 1.00 69.56 99 LYS A O 1
ATOM 755 N N . LEU A 1 100 ? -11.062 4.728 21.069 1.00 71.12 100 LEU A N 1
ATOM 756 C CA . LEU A 1 100 ? -10.249 5.075 19.909 1.00 71.12 100 LEU A CA 1
ATOM 757 C C . LEU A 1 100 ? -10.957 4.575 18.656 1.00 71.12 100 LEU A C 1
ATOM 759 O O . LEU A 1 100 ? -11.296 3.397 18.564 1.00 71.12 100 LEU A O 1
ATOM 763 N N . LYS A 1 101 ? -11.210 5.490 17.723 1.00 77.44 101 LYS A N 1
ATOM 764 C CA . LYS A 1 101 ? -11.701 5.160 16.388 1.00 77.44 101 LYS A CA 1
ATOM 765 C C . LYS A 1 101 ? -10.510 4.693 15.569 1.00 77.44 101 LYS A C 1
ATOM 767 O O . LYS A 1 101 ? -9.582 5.468 15.351 1.00 77.44 101 LYS A O 1
ATOM 772 N N . HIS A 1 102 ? -10.511 3.434 15.170 1.00 79.62 102 HIS A N 1
ATOM 773 C CA . HIS A 1 102 ? -9.511 2.875 14.274 1.00 79.62 102 HIS A CA 1
ATOM 774 C C . HIS A 1 102 ? -10.168 2.628 12.924 1.00 79.62 102 HIS A C 1
ATOM 776 O O . HIS A 1 102 ? -11.279 2.115 12.882 1.00 79.62 102 HIS A O 1
ATOM 782 N N . ALA A 1 103 ? -9.491 2.970 11.836 1.00 86.88 103 ALA A N 1
ATOM 783 C CA . ALA A 1 103 ? -9.937 2.639 10.491 1.00 86.88 103 ALA A CA 1
ATOM 784 C C . ALA A 1 103 ? -8.858 1.823 9.785 1.00 86.88 103 ALA A C 1
ATOM 786 O O . ALA A 1 103 ? -7.672 2.038 10.037 1.00 86.88 103 ALA A O 1
ATOM 787 N N . ASN A 1 104 ? -9.276 0.912 8.906 1.00 91.81 104 ASN A N 1
ATOM 788 C CA . ASN A 1 104 ? -8.389 0.127 8.045 1.00 91.81 104 ASN A CA 1
ATOM 789 C C . ASN A 1 104 ? -7.268 -0.584 8.825 1.00 91.81 104 ASN A C 1
ATOM 791 O O . ASN A 1 104 ? -6.083 -0.442 8.525 1.00 91.81 104 ASN A O 1
ATOM 795 N N . ILE A 1 105 ? -7.643 -1.327 9.871 1.00 92.06 105 ILE A N 1
ATOM 796 C CA . ILE A 1 105 ? -6.681 -1.977 10.769 1.00 92.06 105 ILE A CA 1
ATOM 797 C C . ILE A 1 105 ? -5.964 -3.092 10.009 1.00 92.06 105 ILE A C 1
ATOM 799 O O . ILE A 1 105 ? -6.582 -4.114 9.708 1.00 92.06 105 ILE A O 1
ATOM 803 N N . ALA A 1 106 ? -4.667 -2.926 9.747 1.00 94.19 106 ALA A N 1
ATOM 804 C CA . ALA A 1 106 ? -3.846 -3.966 9.140 1.00 94.19 106 ALA A CA 1
ATOM 805 C C . ALA A 1 106 ? -3.847 -5.237 10.007 1.00 94.19 106 ALA A C 1
ATOM 807 O O . ALA A 1 106 ? -3.623 -5.201 11.220 1.00 94.19 106 ALA A O 1
ATOM 808 N N . LYS A 1 107 ? -4.124 -6.370 9.367 1.00 95.31 107 LYS A N 1
ATOM 809 C CA . LYS A 1 107 ? -4.172 -7.705 9.971 1.00 95.31 107 LYS A CA 1
ATOM 810 C C . LYS A 1 107 ? -2.968 -8.536 9.569 1.00 95.31 107 LYS A C 1
ATOM 812 O O . LYS A 1 107 ? -2.466 -9.305 10.384 1.00 95.31 107 LYS A O 1
ATOM 817 N N . GLN A 1 108 ? -2.516 -8.370 8.331 1.00 96.31 108 GLN A N 1
ATOM 818 C CA . GLN A 1 108 ? -1.417 -9.134 7.770 1.00 96.31 108 GLN A CA 1
ATOM 819 C C . GLN A 1 108 ? -0.715 -8.331 6.677 1.00 96.31 108 GLN A C 1
ATOM 821 O O . GLN A 1 108 ? -1.368 -7.654 5.888 1.00 96.31 108 GLN A O 1
ATOM 826 N N . VAL A 1 109 ? 0.608 -8.465 6.615 1.00 96.88 109 VAL A N 1
ATOM 827 C CA . VAL A 1 109 ? 1.438 -8.048 5.482 1.00 96.88 109 VAL A CA 1
ATOM 828 C C . VAL A 1 109 ? 2.198 -9.285 5.012 1.00 96.88 109 VAL A C 1
ATOM 830 O O . VAL A 1 109 ? 2.800 -9.983 5.830 1.00 96.88 109 VAL A O 1
ATOM 833 N N . ARG A 1 110 ? 2.126 -9.608 3.719 1.00 96.44 110 ARG A N 1
ATOM 834 C CA . ARG A 1 110 ? 2.796 -10.771 3.122 1.00 96.44 110 ARG A CA 1
ATOM 835 C C . ARG A 1 110 ? 3.474 -10.361 1.821 1.00 96.44 110 ARG A C 1
ATOM 837 O O . ARG A 1 110 ? 2.804 -9.843 0.939 1.00 96.44 110 ARG A O 1
ATOM 844 N N . LYS A 1 111 ? 4.758 -10.687 1.667 1.00 97.38 111 LYS A N 1
ATOM 845 C CA . LYS A 1 111 ? 5.429 -10.655 0.363 1.00 97.38 111 LYS A CA 1
ATOM 846 C C . LYS A 1 111 ? 4.866 -11.757 -0.533 1.00 97.38 111 LYS A C 1
ATOM 848 O O . LYS A 1 111 ? 4.858 -12.923 -0.135 1.00 97.38 111 LYS A O 1
ATOM 853 N N . ILE A 1 112 ? 4.364 -11.376 -1.701 1.00 97.75 112 ILE A N 1
ATOM 854 C CA . ILE A 1 112 ? 3.757 -12.278 -2.692 1.00 97.75 112 ILE A CA 1
ATOM 855 C C . ILE A 1 112 ? 4.571 -12.369 -3.985 1.00 97.75 112 ILE A C 1
ATOM 857 O O . ILE A 1 112 ? 4.338 -13.278 -4.771 1.00 97.75 112 ILE A O 1
ATOM 861 N N . GLY A 1 113 ? 5.546 -11.480 -4.179 1.00 97.56 113 GLY A N 1
ATOM 862 C CA . GLY A 1 113 ? 6.430 -11.486 -5.339 1.00 97.56 113 GLY A CA 1
ATOM 863 C C . GLY A 1 113 ? 7.503 -10.405 -5.251 1.00 97.56 113 GLY A C 1
ATOM 864 O O . GLY A 1 113 ? 7.645 -9.738 -4.224 1.00 97.56 113 GLY A O 1
ATOM 865 N N . GLU A 1 114 ? 8.241 -10.246 -6.344 1.00 97.50 114 GLU A N 1
ATOM 866 C CA . GLU A 1 114 ? 9.232 -9.189 -6.556 1.00 97.50 114 GLU A CA 1
ATOM 867 C C . GLU A 1 114 ? 9.009 -8.563 -7.935 1.00 97.50 114 GLU A C 1
ATOM 869 O O . GLU A 1 114 ? 8.667 -9.271 -8.882 1.00 97.50 114 GLU A O 1
ATOM 874 N N . TRP A 1 115 ? 9.244 -7.260 -8.052 1.00 97.88 115 TRP A N 1
ATOM 875 C CA . TRP A 1 115 ? 9.277 -6.526 -9.315 1.00 97.88 115 TRP A CA 1
ATOM 876 C C . TRP A 1 115 ? 10.680 -5.949 -9.539 1.00 97.88 115 TRP A C 1
ATOM 878 O O . TRP A 1 115 ? 11.294 -5.435 -8.604 1.00 97.88 115 TRP A O 1
ATOM 888 N N . LYS A 1 116 ? 11.206 -6.074 -10.764 1.00 97.19 116 LYS A N 1
ATOM 889 C CA . LYS A 1 116 ? 12.585 -5.688 -11.141 1.00 97.19 116 LYS A CA 1
ATOM 890 C C . LYS A 1 116 ? 12.625 -4.862 -12.432 1.00 97.19 116 LYS A C 1
ATOM 892 O O . LYS A 1 116 ? 13.643 -4.844 -13.117 1.00 97.19 116 LYS A O 1
ATOM 897 N N . GLY A 1 117 ? 11.520 -4.201 -12.764 1.00 96.81 117 GLY A N 1
ATOM 898 C CA . GLY A 1 117 ? 11.310 -3.550 -14.055 1.00 96.81 117 GLY A CA 1
ATOM 899 C C . GLY A 1 117 ? 10.347 -4.325 -14.956 1.00 96.81 117 GLY A C 1
ATOM 900 O O . GLY A 1 117 ? 10.043 -5.496 -14.712 1.00 96.81 117 GLY A O 1
ATOM 901 N N . GLY A 1 118 ? 9.875 -3.636 -15.989 1.00 97.88 118 GLY A N 1
ATOM 902 C CA . GLY A 1 118 ? 8.972 -4.115 -17.023 1.00 97.88 118 GLY A CA 1
ATOM 903 C C . GLY A 1 118 ? 7.545 -4.353 -16.546 1.00 97.88 118 GLY A C 1
ATOM 904 O O . GLY A 1 118 ? 7.188 -4.115 -15.386 1.00 97.88 118 GLY A O 1
ATOM 905 N N . ASP A 1 119 ? 6.744 -4.867 -17.470 1.00 98.50 119 ASP A N 1
ATOM 906 C CA . ASP A 1 119 ? 5.370 -5.263 -17.202 1.00 98.50 119 ASP A CA 1
ATOM 907 C C . ASP A 1 119 ? 5.329 -6.597 -16.448 1.00 98.50 119 ASP A C 1
ATOM 909 O O . ASP A 1 119 ? 6.126 -7.509 -16.691 1.00 98.50 119 ASP A O 1
ATOM 913 N N . LEU A 1 120 ? 4.363 -6.737 -15.543 1.00 98.50 120 LEU A N 1
ATOM 914 C CA . LEU A 1 120 ? 4.156 -7.959 -14.772 1.00 98.50 120 LEU A CA 1
ATOM 915 C C . LEU A 1 120 ? 2.666 -8.229 -14.594 1.00 98.50 120 LEU A C 1
ATOM 917 O O . LEU A 1 120 ? 1.910 -7.357 -14.188 1.00 98.50 120 LEU A O 1
ATOM 921 N N . THR A 1 121 ? 2.249 -9.475 -14.794 1.00 98.56 121 THR A N 1
ATOM 922 C CA . THR A 1 121 ? 0.941 -9.962 -14.341 1.00 98.56 121 THR A CA 1
ATOM 923 C C . THR A 1 121 ? 1.154 -11.157 -13.430 1.00 98.56 121 THR A C 1
ATOM 925 O O . THR A 1 121 ? 1.921 -12.065 -13.756 1.00 98.56 121 THR A O 1
ATOM 928 N N . MET A 1 122 ? 0.493 -11.156 -12.276 1.00 98.12 122 MET A N 1
ATOM 929 C CA . MET A 1 122 ? 0.641 -12.210 -11.278 1.00 98.12 122 MET A CA 1
ATOM 930 C C . MET A 1 122 ? -0.680 -12.472 -10.559 1.00 98.12 122 MET A C 1
ATOM 932 O O . MET A 1 122 ? -1.366 -11.539 -10.144 1.00 98.12 122 MET A O 1
ATOM 936 N N . ALA A 1 123 ? -0.978 -13.752 -10.338 1.00 98.31 123 ALA A N 1
ATOM 937 C CA . ALA A 1 123 ? -2.119 -14.171 -9.541 1.00 98.31 123 ALA A CA 1
ATOM 938 C C . ALA A 1 123 ? -1.929 -13.838 -8.055 1.00 98.31 123 ALA A C 1
ATOM 940 O O . ALA A 1 123 ? -0.861 -14.046 -7.468 1.00 98.31 123 ALA A O 1
ATOM 941 N N . LEU A 1 124 ? -3.003 -13.385 -7.417 1.00 98.19 124 LEU A N 1
ATOM 942 C CA . LEU A 1 124 ? -3.096 -13.292 -5.969 1.00 98.19 124 LEU A CA 1
ATOM 943 C C . LEU A 1 124 ? -3.026 -14.700 -5.347 1.00 98.19 124 LEU A C 1
ATOM 945 O O . LEU A 1 124 ? -3.540 -15.662 -5.920 1.00 98.19 124 LEU A O 1
ATOM 949 N N . PRO A 1 125 ? -2.470 -14.851 -4.126 1.00 97.12 125 PRO A N 1
ATOM 950 C CA . PRO A 1 125 ? -2.426 -16.149 -3.444 1.00 97.12 125 PRO A CA 1
ATOM 951 C C . PRO A 1 125 ? -3.803 -16.785 -3.201 1.00 97.12 125 PRO A C 1
ATOM 953 O O . PRO A 1 125 ? -3.901 -17.995 -3.009 1.00 97.12 125 PRO A O 1
ATOM 956 N N . ALA A 1 126 ? -4.845 -15.958 -3.135 1.00 96.31 126 ALA A N 1
ATOM 957 C CA . ALA A 1 126 ? -6.244 -16.352 -3.091 1.00 96.31 126 ALA A CA 1
ATOM 958 C C . ALA A 1 126 ? -7.098 -15.200 -3.649 1.00 96.31 126 ALA A C 1
ATOM 960 O O . ALA A 1 126 ? -6.692 -14.042 -3.494 1.00 96.31 126 ALA A O 1
ATOM 961 N N . PRO A 1 127 ? -8.279 -15.480 -4.232 1.00 97.12 127 PRO A N 1
ATOM 962 C CA . PRO A 1 127 ? -9.159 -14.429 -4.717 1.00 97.12 127 PRO A CA 1
ATOM 963 C C . PRO A 1 127 ? -9.616 -13.489 -3.597 1.00 97.12 127 PRO A C 1
ATOM 965 O O . PRO A 1 127 ? -9.878 -13.937 -2.475 1.00 97.12 127 PRO A O 1
ATOM 968 N N . LYS A 1 128 ? -9.787 -12.200 -3.886 1.00 95.62 128 LYS A N 1
ATOM 969 C CA . LYS A 1 128 ? -10.287 -11.204 -2.932 1.00 95.62 128 LYS A CA 1
ATOM 970 C C . LYS A 1 128 ? -11.662 -11.571 -2.375 1.00 95.62 128 LYS A C 1
ATOM 972 O O . LYS A 1 128 ? -11.912 -11.392 -1.182 1.00 95.62 128 LYS A O 1
ATOM 977 N N . SER A 1 129 ? -12.522 -12.140 -3.208 1.00 96.50 129 SER A N 1
ATOM 978 C CA . SER A 1 129 ? -13.852 -12.650 -2.874 1.00 96.50 129 SER A CA 1
ATOM 979 C C . SER A 1 129 ? -13.843 -13.791 -1.852 1.00 96.50 129 SER A C 1
ATOM 981 O O . SER A 1 129 ? -14.855 -14.034 -1.197 1.00 96.50 129 SER A O 1
ATOM 983 N N . SER A 1 130 ? -12.703 -14.465 -1.666 1.00 96.69 130 SER A N 1
ATOM 984 C CA . SER A 1 130 ? -12.532 -15.511 -0.650 1.00 96.69 130 SER A CA 1
ATOM 985 C C . SER A 1 130 ? -12.187 -14.975 0.746 1.00 96.69 130 SER A C 1
ATOM 987 O O . SER A 1 130 ? -12.182 -15.743 1.711 1.00 96.69 130 SER A O 1
ATOM 989 N N . MET A 1 131 ? -11.893 -13.674 0.880 1.00 95.56 131 MET A N 1
ATOM 990 C CA . MET A 1 131 ? -11.546 -13.080 2.171 1.00 95.56 131 MET A CA 1
ATOM 991 C C . MET A 1 131 ? -12.750 -13.043 3.128 1.00 95.56 131 MET A C 1
ATOM 993 O O . MET A 1 131 ? -13.892 -12.874 2.690 1.00 95.56 131 MET A O 1
ATOM 997 N N . PRO A 1 132 ? -12.517 -13.158 4.450 1.00 95.25 132 PRO A N 1
ATOM 998 C CA . PRO A 1 132 ? -13.563 -12.994 5.449 1.00 95.25 132 PRO A CA 1
ATOM 999 C C . PRO A 1 132 ? -14.336 -11.683 5.289 1.00 95.25 132 PRO A C 1
ATOM 1001 O O . PRO A 1 132 ? -13.789 -10.640 4.927 1.00 95.25 132 PRO A O 1
ATOM 1004 N N . GLN A 1 133 ? -15.623 -11.716 5.634 1.00 93.50 133 GLN A N 1
ATOM 1005 C CA . GLN A 1 133 ? -16.468 -10.528 5.583 1.00 93.50 133 GLN A CA 1
ATOM 1006 C C . GLN A 1 133 ? -15.869 -9.379 6.411 1.00 93.50 133 GLN A C 1
ATOM 1008 O O . GLN A 1 133 ? -15.546 -9.538 7.590 1.00 93.50 133 GLN A O 1
ATOM 1013 N N . GLY A 1 134 ? -15.778 -8.198 5.794 1.00 92.62 134 GLY A N 1
ATOM 1014 C CA . GLY A 1 134 ? -15.211 -7.000 6.415 1.00 92.62 134 GLY A CA 1
ATOM 1015 C C . GLY A 1 134 ? -13.690 -6.881 6.285 1.00 92.62 134 GLY A C 1
ATOM 1016 O O . GLY A 1 134 ? -13.135 -5.888 6.756 1.00 92.62 134 GLY A O 1
ATOM 1017 N N . GLU A 1 135 ? -13.020 -7.844 5.646 1.00 95.44 135 GLU A N 1
ATOM 1018 C CA . GLU A 1 135 ? -11.614 -7.727 5.266 1.00 95.44 135 GLU A CA 1
ATOM 1019 C C . GLU A 1 135 ? -11.467 -7.234 3.824 1.00 95.44 135 GLU A C 1
ATOM 1021 O O . GLU A 1 135 ? -12.101 -7.716 2.882 1.00 95.44 135 GLU A O 1
ATOM 1026 N N . GLU A 1 136 ? -10.604 -6.240 3.669 1.00 96.75 136 GLU A N 1
ATOM 1027 C CA . GLU A 1 136 ? -10.190 -5.663 2.401 1.00 96.75 136 GLU A CA 1
ATOM 1028 C C . GLU A 1 136 ? -8.684 -5.838 2.227 1.00 96.75 136 GLU A C 1
ATOM 1030 O O . GLU A 1 136 ? -7.970 -6.184 3.174 1.00 96.75 136 GLU A O 1
ATOM 1035 N N . ALA A 1 137 ? -8.193 -5.599 1.014 1.00 97.62 137 ALA A N 1
ATOM 1036 C CA . ALA A 1 137 ? -6.780 -5.739 0.732 1.00 97.62 137 ALA A CA 1
ATOM 1037 C C . ALA A 1 137 ? -6.241 -4.620 -0.153 1.00 97.62 137 ALA A C 1
ATOM 1039 O O . ALA A 1 137 ? -6.975 -3.940 -0.870 1.00 97.62 137 ALA A O 1
ATOM 1040 N N . ALA A 1 138 ? -4.939 -4.404 -0.039 1.00 98.31 138 ALA A N 1
ATOM 1041 C CA . ALA A 1 138 ? -4.172 -3.529 -0.903 1.00 98.31 138 ALA A CA 1
ATOM 1042 C C . ALA A 1 138 ? -2.858 -4.212 -1.271 1.00 98.31 138 ALA A C 1
ATOM 1044 O O . ALA A 1 138 ? -2.331 -5.017 -0.500 1.00 98.31 138 ALA A O 1
ATOM 1045 N N . VAL A 1 139 ? -2.331 -3.866 -2.434 1.00 98.50 139 VAL A N 1
ATOM 1046 C CA . VAL A 1 139 ? -1.026 -4.310 -2.910 1.00 98.50 139 VAL A CA 1
ATOM 1047 C C . VAL A 1 139 ? -0.109 -3.108 -2.972 1.00 98.50 139 VAL A C 1
ATOM 1049 O O . VAL A 1 139 ? -0.520 -2.040 -3.421 1.00 98.50 139 VAL A O 1
ATOM 1052 N N . LEU A 1 140 ? 1.113 -3.284 -2.481 1.00 98.50 140 LEU A N 1
ATOM 1053 C CA . LEU A 1 140 ? 2.174 -2.285 -2.501 1.00 98.50 140 LEU A CA 1
ATOM 1054 C C . LEU A 1 140 ? 3.358 -2.851 -3.282 1.00 98.50 140 LEU A C 1
ATOM 1056 O O . LEU A 1 140 ? 3.727 -4.003 -3.066 1.00 98.50 140 LEU A O 1
ATOM 1060 N N . VAL A 1 141 ? 3.976 -2.036 -4.130 1.00 97.81 141 VAL A N 1
ATOM 1061 C CA . VAL A 1 141 ? 5.305 -2.304 -4.692 1.00 97.81 141 VAL A CA 1
ATOM 1062 C C . VAL A 1 141 ? 6.278 -1.412 -3.934 1.00 97.81 141 VAL A C 1
ATOM 1064 O O . VAL A 1 141 ? 6.173 -0.185 -4.005 1.00 97.81 141 VAL A O 1
ATOM 1067 N N . GLN A 1 142 ? 7.162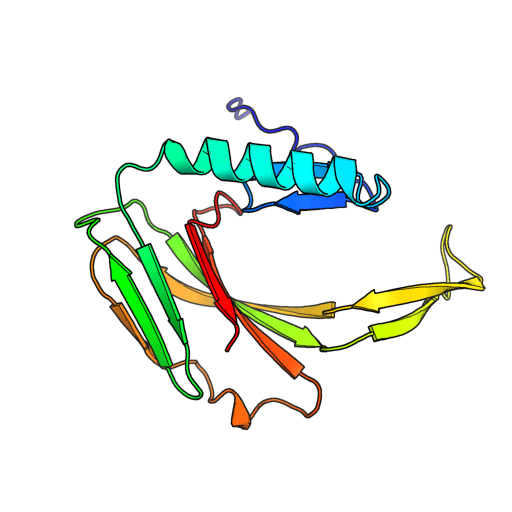 -2.012 -3.141 1.00 96.94 142 GLN A N 1
ATOM 1068 C CA . GLN A 1 142 ? 7.984 -1.299 -2.166 1.00 96.94 142 GLN A CA 1
ATOM 1069 C C . GLN A 1 142 ? 9.452 -1.700 -2.274 1.00 96.94 142 GLN A C 1
ATOM 1071 O O . GLN A 1 142 ? 9.769 -2.881 -2.327 1.00 96.94 142 GLN A O 1
ATOM 1076 N N . ALA A 1 143 ? 10.351 -0.719 -2.276 1.00 93.56 143 ALA A N 1
ATOM 1077 C CA . ALA A 1 143 ? 11.784 -0.979 -2.224 1.00 93.56 143 ALA A CA 1
ATOM 1078 C C . ALA A 1 143 ? 12.179 -1.681 -0.908 1.00 93.56 143 ALA A C 1
ATOM 1080 O O . ALA A 1 143 ? 11.498 -1.549 0.116 1.00 93.56 143 ALA A O 1
ATOM 1081 N N . ASP A 1 144 ? 13.302 -2.399 -0.934 1.00 83.12 144 ASP A N 1
ATOM 1082 C CA . ASP A 1 144 ? 13.788 -3.205 0.188 1.00 83.12 144 ASP A CA 1
ATOM 1083 C C . ASP A 1 144 ? 13.859 -2.450 1.531 1.00 83.12 144 ASP A C 1
ATOM 1085 O O . ASP A 1 144 ? 13.981 -1.224 1.612 1.00 83.12 144 ASP A O 1
ATOM 1089 N N . ALA A 1 145 ? 13.800 -3.222 2.622 1.00 81.75 145 ALA A N 1
ATOM 1090 C CA . ALA A 1 145 ? 13.922 -2.746 4.005 1.00 81.75 145 ALA A CA 1
ATOM 1091 C C . ALA A 1 145 ? 12.892 -1.673 4.420 1.00 81.75 145 ALA A C 1
ATOM 1093 O O . ALA A 1 145 ? 13.158 -0.852 5.299 1.00 81.75 145 ALA A O 1
ATOM 1094 N N . GLY A 1 146 ? 11.693 -1.703 3.827 1.00 80.00 146 GLY A N 1
ATOM 1095 C CA . GLY A 1 146 ? 10.629 -0.747 4.139 1.00 80.00 146 GLY A CA 1
ATOM 1096 C C . GLY A 1 146 ? 10.850 0.630 3.509 1.00 80.00 146 GLY A C 1
ATOM 1097 O O . GLY A 1 146 ? 10.349 1.624 4.038 1.00 80.00 146 GLY A O 1
ATOM 1098 N N . GLY A 1 147 ? 11.599 0.683 2.404 1.00 89.44 147 GLY A N 1
ATOM 1099 C CA . GLY A 1 147 ? 11.892 1.893 1.648 1.00 89.44 147 GLY A CA 1
ATOM 1100 C C . GLY A 1 147 ? 10.687 2.464 0.882 1.00 89.44 147 GLY A C 1
ATOM 1101 O O . GLY A 1 147 ? 9.530 2.190 1.222 1.00 89.44 147 GLY A O 1
ATOM 1102 N N . PRO A 1 148 ? 10.941 3.290 -0.150 1.00 93.31 148 PRO A N 1
ATOM 1103 C CA . PRO A 1 148 ? 9.893 3.928 -0.941 1.00 93.31 148 PRO A CA 1
ATOM 1104 C C . PRO A 1 148 ? 8.837 2.955 -1.483 1.00 93.31 148 PRO A C 1
ATOM 1106 O O . PRO A 1 148 ? 9.169 1.920 -2.058 1.00 93.31 148 PRO A O 1
ATOM 1109 N N . ILE A 1 149 ? 7.560 3.317 -1.343 1.00 95.69 149 ILE A N 1
ATOM 1110 C CA . ILE A 1 149 ? 6.439 2.634 -2.008 1.00 95.69 149 ILE A CA 1
ATOM 1111 C C . ILE A 1 149 ? 6.228 3.302 -3.363 1.00 95.69 149 ILE A C 1
ATOM 1113 O O . ILE A 1 149 ? 5.770 4.443 -3.413 1.00 95.69 149 ILE A O 1
ATOM 1117 N N . VAL A 1 150 ? 6.557 2.608 -4.450 1.00 95.12 150 VAL A N 1
ATOM 1118 C CA . VAL A 1 150 ? 6.547 3.159 -5.817 1.00 95.12 150 VAL A CA 1
ATOM 1119 C C . VAL A 1 150 ? 5.199 3.000 -6.518 1.00 95.12 150 VAL A C 1
ATOM 1121 O O . VAL A 1 150 ? 4.849 3.834 -7.345 1.00 95.12 150 VAL A O 1
ATOM 1124 N N . ALA A 1 151 ? 4.401 2.004 -6.125 1.00 96.12 151 ALA A N 1
ATOM 1125 C CA . ALA A 1 151 ? 3.025 1.835 -6.583 1.00 96.12 151 ALA A CA 1
ATOM 1126 C C . ALA A 1 151 ? 2.147 1.219 -5.486 1.00 96.12 151 ALA A C 1
ATOM 1128 O O . ALA A 1 151 ? 2.632 0.473 -4.632 1.00 96.12 151 ALA A O 1
ATOM 1129 N N . ALA A 1 152 ? 0.850 1.527 -5.509 1.00 97.75 152 ALA A N 1
ATOM 1130 C CA . ALA A 1 152 ? -0.129 0.934 -4.607 1.00 97.75 152 ALA A CA 1
ATOM 1131 C C . ALA A 1 152 ? -1.516 0.861 -5.257 1.00 97.75 152 ALA A C 1
ATOM 1133 O O . ALA A 1 152 ? -1.943 1.815 -5.906 1.00 97.75 152 ALA A O 1
ATOM 1134 N N . ALA A 1 153 ? -2.235 -0.235 -5.020 1.00 98.31 153 ALA A N 1
ATOM 1135 C CA . ALA A 1 153 ? -3.603 -0.439 -5.489 1.00 98.31 153 ALA A CA 1
ATOM 1136 C C . ALA A 1 153 ? -4.452 -1.084 -4.394 1.00 98.31 153 ALA A C 1
ATOM 1138 O O . ALA A 1 153 ? -3.979 -1.947 -3.654 1.00 98.31 153 ALA A O 1
ATOM 1139 N N . LYS A 1 154 ? -5.718 -0.670 -4.282 1.00 97.00 154 LYS A N 1
ATOM 1140 C CA . LYS A 1 154 ? -6.715 -1.432 -3.521 1.00 97.00 154 LYS A CA 1
ATOM 1141 C C . LYS A 1 154 ? -7.219 -2.566 -4.419 1.00 97.00 154 LYS A C 1
ATOM 1143 O O . LYS A 1 154 ? -7.408 -2.331 -5.609 1.00 97.00 154 LYS A O 1
ATOM 1148 N N . ILE A 1 155 ? -7.440 -3.740 -3.829 1.00 95.19 155 ILE A N 1
ATOM 1149 C CA . ILE A 1 155 ? -8.129 -4.866 -4.469 1.00 95.19 155 ILE A CA 1
ATOM 1150 C C . ILE A 1 155 ? -9.628 -4.767 -4.190 1.00 95.19 155 ILE A C 1
ATOM 1152 O O . ILE A 1 155 ? -9.981 -4.588 -2.996 1.00 95.19 155 ILE A O 1
#

Foldseek 3Di:
DDDDDDDDPVPDDDPPKDDEQLGFIDYPVPPDVVVVVSNVVLVVVLVVDPKDWEWEDDQWKIKIAIPFAFAAKWFKKKWKWQADWDFDQDCDDPCHRPTDTDGGHTDDIDGPDIDTDHIDMDTDPHTQVPDPPRMWIKIFGGDPPSHGTRYMYTD

Sequence (155 aa):
MEYLGKNTSLLYLFTPQVIVNGVVDGNGAGGKTEFMDLVSRARSMHKGVDWHIYLDANDTDIGIDSDCAEAESHDILLVIYRAGEEVVKAGKGPNKGKKLKHANIAKQVRKIGEWKGGDLTMALPAPKSSMPQGEEAAVLVQADAGGPIVAAAKI

Secondary structure (DSSP, 8-state):
--------STT---SSEEEETTTEEEETTSHHHHHHHHHHHHHHHHTT--S-EEEEE-SSEEEEEES-SS---EEEEEEEEEEEEEEEE--SSTTTT-EEEEEEEEEEEEEEEEE-SS-EEEE-SS-GGGSPTTEEEEEEEEEGGG--EEEEEE-

Organism: NCBI:txid1231657

pLDDT: mean 87.04, std 15.85, range [27.91, 98.69]

Radius of gyration: 17.56 Å; chains: 1; bounding box: 47×37×48 Å